Protein AF-A0A973Q3I8-F1 (afdb_monomer_lite)

Secondary structure (DSSP, 8-state):
-HHHHTTPPP-EES--HHHHHHHHHTTHHHHH-GGGEESSHHHHHHHHHHHHHH-

Structure (mmCIF, N/CA/C/O backbone):
data_AF-A0A973Q3I8-F1
#
_entry.id   AF-A0A973Q3I8-F1
#
loop_
_atom_site.group_PDB
_atom_site.id
_atom_site.type_symbol
_atom_site.label_atom_id
_atom_site.label_alt_id
_atom_site.label_comp_id
_atom_site.label_asym_id
_atom_site.label_entity_id
_atom_site.label_seq_id
_atom_site.pdbx_PDB_ins_code
_atom_site.Cartn_x
_atom_site.Cartn_y
_atom_site.Cartn_z
_atom_site.occupancy
_atom_site.B_iso_or_equiv
_atom_site.auth_seq_id
_atom_site.auth_comp_id
_atom_site.auth_asym_id
_atom_site.auth_atom_id
_atom_site.pdbx_PDB_model_num
ATOM 1 N N . ARG A 1 1 ? -2.856 -15.096 2.168 1.00 59.34 1 ARG A N 1
ATOM 2 C CA . ARG A 1 1 ? -4.219 -15.299 2.736 1.00 59.34 1 ARG A CA 1
ATOM 3 C C . ARG A 1 1 ? -4.292 -15.152 4.260 1.00 59.34 1 ARG A C 1
ATOM 5 O O . ARG A 1 1 ? -5.338 -14.753 4.753 1.00 59.34 1 ARG A O 1
ATOM 12 N N . GLU A 1 2 ? -3.228 -15.430 5.018 1.00 68.38 2 GLU A N 1
ATOM 13 C CA . GLU A 1 2 ? -3.271 -15.312 6.486 1.00 68.38 2 GLU A CA 1
ATOM 14 C C . GLU A 1 2 ? -3.412 -13.865 7.002 1.00 68.38 2 GLU A C 1
ATOM 16 O O . GLU A 1 2 ? -4.147 -13.628 7.957 1.00 68.38 2 GLU A O 1
ATOM 21 N N . LEU A 1 3 ? -2.801 -12.888 6.324 1.00 67.38 3 LEU A N 1
ATOM 22 C CA . LEU A 1 3 ? -2.892 -11.462 6.675 1.00 67.38 3 LEU A CA 1
ATOM 23 C C . LEU A 1 3 ? -4.312 -10.901 6.506 1.00 67.38 3 LEU A C 1
ATOM 25 O O . LEU A 1 3 ? -4.851 -10.285 7.424 1.00 67.38 3 LEU A O 1
ATOM 29 N N . THR A 1 4 ? -4.963 -11.208 5.381 1.00 67.75 4 THR A N 1
ATOM 30 C CA . THR A 1 4 ? -6.345 -10.792 5.097 1.00 67.75 4 THR A CA 1
ATOM 31 C C . THR A 1 4 ? -7.321 -11.329 6.142 1.00 67.75 4 THR A C 1
ATOM 33 O O . THR A 1 4 ? -8.223 -10.618 6.574 1.00 67.75 4 THR A O 1
ATOM 36 N N . ARG A 1 5 ? -7.110 -12.566 6.621 1.00 68.56 5 ARG A N 1
ATOM 37 C CA . ARG A 1 5 ? -7.949 -13.185 7.661 1.00 68.56 5 ARG A CA 1
ATOM 38 C C . ARG A 1 5 ? -7.860 -12.460 9.009 1.00 68.56 5 ARG A C 1
ATOM 40 O O . ARG A 1 5 ? -8.785 -12.551 9.806 1.00 68.56 5 ARG A O 1
ATOM 47 N N . ARG A 1 6 ? -6.764 -11.739 9.256 1.00 76.00 6 ARG A N 1
ATOM 48 C CA . ARG A 1 6 ? -6.537 -10.926 10.460 1.00 76.00 6 ARG A CA 1
ATOM 49 C C . ARG A 1 6 ? -6.936 -9.455 10.262 1.00 76.00 6 ARG A C 1
ATOM 51 O O . ARG A 1 6 ? -6.649 -8.634 11.124 1.00 76.00 6 ARG A O 1
ATOM 58 N N . GLY A 1 7 ? -7.565 -9.113 9.133 1.00 74.75 7 GLY A N 1
ATOM 59 C CA . GLY A 1 7 ? -7.950 -7.738 8.798 1.00 74.75 7 GLY A CA 1
ATOM 60 C C . GLY A 1 7 ? -6.779 -6.840 8.384 1.00 74.75 7 GLY A C 1
ATOM 61 O O . GLY A 1 7 ? -6.934 -5.621 8.329 1.00 74.75 7 GLY A O 1
ATOM 62 N N . VAL A 1 8 ? -5.610 -7.420 8.094 1.00 79.44 8 VAL A N 1
ATOM 63 C CA . VAL A 1 8 ? -4.425 -6.672 7.662 1.00 79.44 8 VAL A CA 1
ATOM 64 C C . VAL A 1 8 ? -4.476 -6.480 6.148 1.00 79.44 8 VAL A C 1
ATOM 66 O O . VAL A 1 8 ? -4.512 -7.453 5.392 1.00 79.44 8 VAL A O 1
ATOM 69 N N . VAL A 1 9 ? -4.460 -5.218 5.714 1.00 81.19 9 VAL A N 1
ATOM 70 C CA . VAL A 1 9 ? -4.333 -4.828 4.304 1.00 81.19 9 VAL A CA 1
ATOM 71 C C . VAL A 1 9 ? -2.847 -4.747 3.964 1.00 81.19 9 VAL A C 1
ATOM 73 O O . VAL A 1 9 ? -2.088 -4.075 4.660 1.00 81.19 9 VAL A O 1
ATOM 76 N N . PHE A 1 10 ? -2.426 -5.466 2.926 1.00 82.56 10 PHE A N 1
ATOM 77 C CA . PHE A 1 10 ? -1.032 -5.526 2.492 1.00 82.56 10 PHE A CA 1
ATOM 78 C C . PHE A 1 10 ? -0.833 -4.640 1.261 1.00 82.56 10 PHE A C 1
ATOM 80 O O . PHE A 1 10 ? -1.632 -4.706 0.335 1.00 82.56 10 PHE A O 1
ATOM 87 N N . ALA A 1 11 ? 0.226 -3.833 1.254 1.00 85.25 11 ALA A N 1
ATOM 88 C CA . ALA A 1 11 ? 0.602 -2.981 0.133 1.00 85.25 11 ALA A CA 1
ATOM 89 C C . ALA A 1 11 ? 2.100 -3.118 -0.142 1.00 85.25 11 ALA A C 1
ATOM 91 O O . ALA A 1 11 ? 2.894 -3.327 0.780 1.00 85.25 11 ALA A O 1
ATOM 92 N N . LEU A 1 12 ? 2.486 -2.987 -1.407 1.00 86.00 12 LEU A N 1
ATOM 93 C CA . LEU A 1 12 ? 3.868 -3.107 -1.859 1.00 86.00 12 LEU A CA 1
ATOM 94 C C . LEU A 1 12 ? 4.374 -1.755 -2.358 1.00 86.00 12 LEU A C 1
ATOM 96 O O . LEU A 1 12 ? 3.664 -1.037 -3.056 1.00 86.00 12 LEU A O 1
ATOM 100 N N . ALA A 1 13 ? 5.619 -1.417 -2.027 1.00 88.50 13 ALA A N 1
ATOM 101 C CA . ALA A 1 13 ? 6.285 -0.213 -2.509 1.00 88.50 13 ALA A CA 1
ATOM 102 C C . ALA A 1 13 ? 7.666 -0.556 -3.069 1.00 88.50 13 ALA A C 1
ATOM 104 O O . ALA A 1 13 ? 8.350 -1.416 -2.517 1.00 88.50 13 ALA A O 1
ATOM 105 N N . ARG A 1 14 ? 8.109 0.165 -4.113 1.00 83.12 14 ARG A N 1
ATOM 106 C CA . ARG A 1 14 ? 9.457 0.003 -4.706 1.00 83.12 14 ARG A CA 1
ATOM 107 C C . ARG A 1 14 ? 9.739 -1.430 -5.186 1.00 83.12 14 ARG A C 1
ATOM 109 O O . ARG A 1 14 ? 10.840 -1.950 -5.010 1.00 83.12 14 ARG A O 1
ATOM 116 N N . VAL A 1 15 ? 8.754 -2.049 -5.821 1.00 74.94 15 VAL A N 1
ATOM 117 C CA . VAL A 1 15 ? 8.913 -3.353 -6.470 1.00 74.94 15 VAL A CA 1
ATOM 118 C C . VAL A 1 15 ? 9.717 -3.150 -7.760 1.00 74.94 15 VAL A C 1
ATOM 120 O O . VAL A 1 15 ? 9.355 -2.314 -8.586 1.00 74.94 15 VAL A O 1
ATOM 123 N N . LYS A 1 16 ? 10.850 -3.849 -7.910 1.00 79.88 16 LYS A N 1
ATOM 124 C CA . LYS A 1 16 ? 11.560 -3.912 -9.202 1.00 79.88 16 LYS A CA 1
ATOM 125 C C . LYS A 1 16 ? 10.641 -4.577 -10.226 1.00 79.88 16 LYS A C 1
ATOM 127 O O . LYS A 1 16 ? 9.905 -5.470 -9.829 1.00 79.88 16 LYS A O 1
ATOM 132 N N . GLN A 1 17 ? 10.704 -4.183 -11.497 1.00 77.06 17 GLN A N 1
ATOM 133 C CA . GLN A 1 17 ? 9.815 -4.749 -12.522 1.00 77.06 17 GLN A CA 1
ATOM 134 C C . GLN A 1 17 ? 9.875 -6.277 -12.551 1.00 77.06 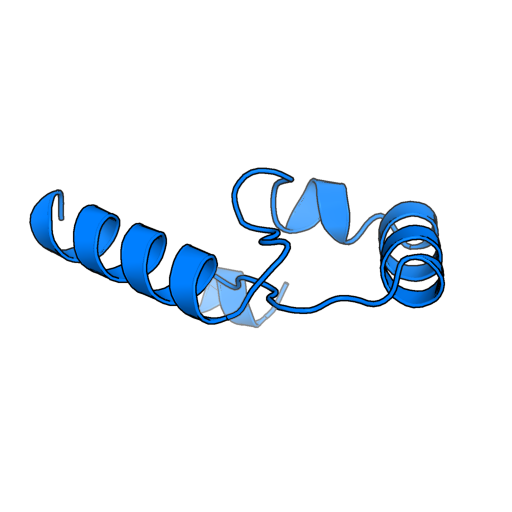17 GLN A C 1
ATOM 136 O O . GLN A 1 17 ? 8.827 -6.889 -12.441 1.00 77.06 17 GLN A O 1
ATOM 141 N N . ASP A 1 18 ? 11.070 -6.871 -12.475 1.00 80.88 18 ASP A N 1
ATOM 142 C CA . ASP A 1 18 ? 11.220 -8.332 -12.424 1.00 80.88 18 ASP A CA 1
ATOM 143 C C . ASP A 1 18 ? 10.445 -8.974 -11.258 1.00 80.88 18 ASP A C 1
ATOM 145 O O . ASP A 1 18 ? 9.796 -10.001 -11.412 1.00 80.88 18 ASP A O 1
ATOM 149 N N . LEU A 1 19 ? 10.450 -8.329 -10.084 1.00 81.06 19 LEU A N 1
ATOM 150 C CA . LEU A 1 19 ? 9.684 -8.803 -8.933 1.00 81.06 19 LEU A CA 1
ATOM 151 C C . LEU A 1 19 ? 8.179 -8.592 -9.138 1.00 81.06 19 LEU A C 1
ATOM 153 O O . LEU A 1 19 ? 7.391 -9.379 -8.635 1.00 81.06 19 LEU A O 1
ATOM 157 N N . LEU A 1 20 ? 7.756 -7.537 -9.836 1.00 79.75 20 LEU A N 1
ATOM 158 C CA . LEU A 1 20 ? 6.343 -7.340 -10.155 1.00 79.75 20 LEU A CA 1
ATOM 159 C C . LEU A 1 20 ? 5.859 -8.429 -11.113 1.00 79.75 20 LEU A C 1
ATOM 161 O O . LEU A 1 20 ? 4.810 -9.010 -10.856 1.00 79.75 20 LEU A O 1
ATOM 165 N N . ASP A 1 21 ? 6.653 -8.738 -12.136 1.00 84.00 21 ASP A N 1
ATOM 166 C CA . ASP A 1 21 ? 6.369 -9.780 -13.120 1.00 84.00 21 ASP A CA 1
ATOM 167 C C . ASP A 1 21 ? 6.263 -11.159 -12.446 1.00 84.00 21 ASP A C 1
ATOM 169 O O . ASP A 1 21 ? 5.304 -11.895 -12.685 1.00 84.00 21 ASP A O 1
ATOM 173 N N . ASP A 1 22 ? 7.174 -11.482 -11.518 1.00 83.62 22 ASP A N 1
ATOM 174 C CA . ASP A 1 22 ? 7.098 -12.704 -10.705 1.00 83.62 22 ASP A CA 1
ATOM 175 C C . ASP A 1 22 ? 5.824 -12.750 -9.840 1.00 83.62 22 ASP A C 1
ATOM 177 O O . ASP A 1 22 ? 5.183 -13.796 -9.696 1.00 83.62 22 ASP A O 1
ATOM 181 N N . LEU A 1 23 ? 5.432 -11.617 -9.247 1.00 82.12 23 LEU A N 1
ATOM 182 C CA . LEU A 1 23 ? 4.242 -11.529 -8.397 1.00 82.12 23 LEU A CA 1
ATOM 183 C C . LEU A 1 23 ? 2.938 -11.589 -9.208 1.00 82.12 23 LEU A C 1
ATOM 185 O O . LEU A 1 23 ? 1.954 -12.139 -8.706 1.00 82.12 23 LEU A O 1
ATOM 189 N N . GLU A 1 24 ? 2.915 -11.046 -10.428 1.00 83.31 24 GLU A N 1
ATOM 190 C CA . GLU A 1 24 ? 1.806 -11.194 -11.381 1.00 83.31 24 GLU A CA 1
ATOM 191 C C . GLU A 1 24 ? 1.702 -12.641 -11.869 1.00 83.31 24 GLU A C 1
ATOM 193 O O . GLU A 1 24 ? 0.623 -13.227 -11.818 1.00 83.31 24 GLU A O 1
ATOM 198 N N . ALA A 1 25 ? 2.821 -13.269 -12.245 1.00 84.12 25 ALA A N 1
ATOM 199 C CA . ALA A 1 25 ? 2.852 -14.673 -12.659 1.00 84.12 25 ALA A CA 1
ATOM 200 C C . ALA A 1 25 ? 2.382 -15.624 -11.544 1.00 84.12 25 ALA A C 1
ATOM 202 O O . ALA A 1 25 ? 1.731 -16.637 -11.808 1.00 84.12 25 ALA A O 1
ATOM 203 N N . TYR A 1 26 ? 2.672 -15.282 -10.287 1.00 82.44 26 TYR A N 1
ATOM 204 C CA . TYR A 1 26 ? 2.191 -16.011 -9.114 1.00 82.44 26 TYR A CA 1
ATOM 205 C C . TYR A 1 26 ? 0.718 -15.709 -8.759 1.00 82.44 26 TYR A C 1
ATOM 207 O O . TYR A 1 26 ? 0.135 -16.381 -7.904 1.00 82.44 26 TYR A O 1
ATOM 215 N N . GLY A 1 27 ? 0.090 -14.707 -9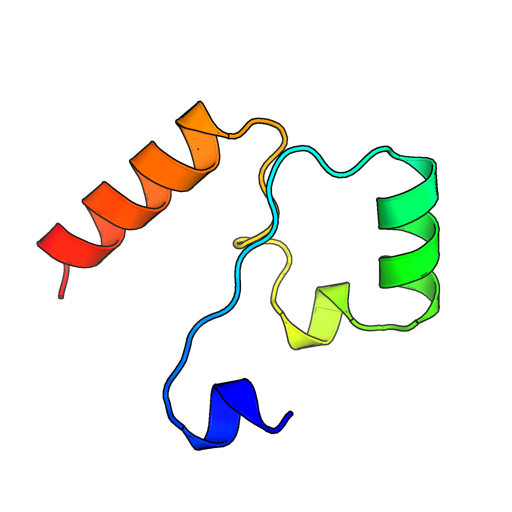.384 1.00 81.00 27 GLY A N 1
ATOM 216 C CA . GLY A 1 27 ? -1.286 -14.284 -9.101 1.00 81.00 27 GLY A CA 1
ATOM 217 C C . GLY A 1 27 ? -1.450 -13.525 -7.777 1.00 81.00 27 GLY A C 1
ATOM 218 O O . GLY A 1 27 ? -2.555 -13.423 -7.230 1.00 81.00 27 GLY A O 1
ATOM 219 N N . LEU A 1 28 ? -0.349 -13.029 -7.194 1.00 77.56 28 LEU A N 1
ATOM 220 C CA . LEU A 1 28 ? -0.396 -12.266 -5.945 1.00 77.56 28 LEU A CA 1
ATOM 221 C C . LEU A 1 28 ? -0.973 -10.871 -6.174 1.00 77.56 28 LEU A C 1
ATOM 223 O O . LEU A 1 28 ? -1.665 -10.348 -5.302 1.00 77.56 28 LEU A O 1
ATOM 227 N N . VAL A 1 29 ? -0.702 -10.280 -7.335 1.00 78.81 29 VAL A N 1
ATOM 228 C CA . VAL A 1 29 ? -1.153 -8.932 -7.693 1.00 78.81 29 VAL A CA 1
ATOM 229 C C . VAL A 1 29 ? -2.678 -8.848 -7.738 1.00 78.81 29 VAL A C 1
ATOM 231 O O . VAL A 1 29 ? -3.259 -7.909 -7.199 1.00 78.81 29 VAL A O 1
ATOM 234 N N . GLU A 1 30 ? -3.343 -9.869 -8.269 1.00 77.06 30 GLU A N 1
ATOM 235 C CA . GLU A 1 30 ? -4.800 -9.994 -8.285 1.00 77.06 30 GLU A CA 1
ATOM 236 C C . GLU A 1 30 ? -5.358 -10.237 -6.878 1.00 77.06 30 GLU A C 1
ATOM 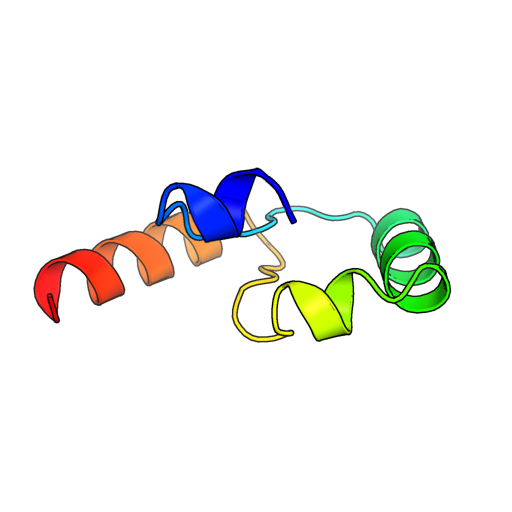238 O O . GLU A 1 30 ? -6.422 -9.728 -6.532 1.00 77.06 30 GLU A O 1
ATOM 243 N N . SER A 1 31 ? -4.632 -10.983 -6.036 1.00 78.31 31 SER A N 1
ATOM 244 C CA . SER A 1 31 ? -5.046 -11.247 -4.653 1.00 78.31 31 SER A CA 1
ATOM 245 C C . SER A 1 31 ? -4.866 -10.046 -3.720 1.00 78.31 31 SER A C 1
ATOM 247 O O . SER A 1 31 ? -5.567 -9.973 -2.709 1.00 78.31 31 SER A O 1
ATOM 249 N N . VAL A 1 32 ? -3.889 -9.177 -3.984 1.00 77.75 32 VAL A N 1
ATOM 250 C CA . VAL A 1 32 ? -3.603 -7.968 -3.195 1.00 77.75 32 VAL A CA 1
ATOM 251 C C . VAL A 1 32 ? -4.403 -6.776 -3.725 1.00 77.75 32 VAL A C 1
ATOM 253 O O . VAL A 1 32 ? -4.829 -5.936 -2.941 1.00 77.75 32 VAL A O 1
ATOM 256 N N . GLY A 1 33 ? -4.670 -6.742 -5.029 1.00 81.94 33 GLY A N 1
ATOM 257 C CA . GLY A 1 33 ? -5.272 -5.612 -5.719 1.00 81.94 33 GLY A CA 1
ATOM 258 C C . GLY A 1 33 ? -4.192 -4.677 -6.255 1.00 81.94 33 GLY A C 1
ATOM 259 O O . GLY A 1 33 ? -3.338 -4.188 -5.514 1.00 81.94 33 GLY A O 1
ATOM 260 N N . ARG A 1 34 ? -4.252 -4.396 -7.561 1.00 81.19 34 ARG A N 1
ATOM 261 C CA . ARG A 1 34 ? -3.287 -3.527 -8.263 1.00 81.19 34 ARG A CA 1
ATOM 262 C C . ARG A 1 34 ? -3.192 -2.123 -7.663 1.00 81.19 34 ARG A C 1
ATOM 264 O O . ARG A 1 34 ? -2.144 -1.496 -7.728 1.00 81.19 34 ARG A O 1
ATOM 271 N N . GLU A 1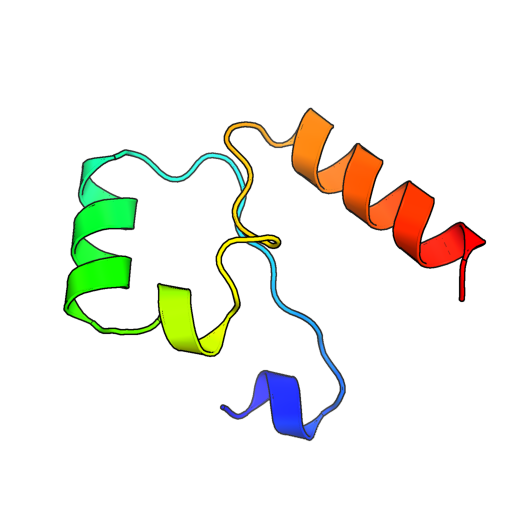 35 ? -4.262 -1.659 -7.027 1.00 82.31 35 GLU A N 1
ATOM 272 C CA . GLU A 1 35 ? -4.360 -0.343 -6.387 1.00 82.31 35 GLU A CA 1
ATOM 273 C C . GLU A 1 35 ? -3.475 -0.201 -5.135 1.00 82.31 35 GLU A C 1
ATOM 275 O O . GLU A 1 35 ? -3.243 0.909 -4.662 1.00 82.31 35 GLU A O 1
ATOM 280 N N . LEU A 1 36 ? -2.961 -1.316 -4.601 1.00 86.25 36 LEU A N 1
ATOM 281 C CA . LEU A 1 36 ? -2.075 -1.360 -3.434 1.00 86.25 36 LEU A CA 1
ATOM 282 C C . LEU A 1 36 ? -0.606 -1.616 -3.804 1.00 86.25 36 LEU A C 1
ATOM 284 O O . LEU A 1 36 ? 0.215 -1.940 -2.940 1.00 86.25 36 LEU A O 1
ATOM 288 N N . ILE A 1 37 ? -0.264 -1.469 -5.085 1.00 87.00 37 ILE A N 1
ATOM 289 C CA . ILE A 1 37 ? 1.100 -1.586 -5.593 1.00 87.00 37 ILE A CA 1
ATOM 290 C C . ILE A 1 37 ? 1.575 -0.203 -6.013 1.00 87.00 37 ILE A C 1
ATOM 292 O O . ILE A 1 37 ? 1.058 0.403 -6.948 1.00 87.00 37 ILE A O 1
ATOM 296 N N . PHE A 1 38 ? 2.588 0.297 -5.315 1.00 87.69 38 PHE A N 1
ATOM 297 C CA . PHE A 1 38 ? 3.065 1.659 -5.478 1.00 87.69 38 PHE A CA 1
ATOM 298 C C . PHE A 1 38 ? 4.490 1.695 -6.046 1.00 87.69 38 PHE A C 1
ATOM 300 O O . PHE A 1 38 ? 5.378 0.962 -5.588 1.00 87.69 38 PHE A O 1
ATOM 307 N N . PRO A 1 39 ? 4.767 2.607 -6.995 1.00 83.94 39 PRO A N 1
ATOM 308 C CA . PRO A 1 39 ? 6.078 2.702 -7.634 1.00 83.94 39 PRO A CA 1
ATOM 309 C C . PRO A 1 39 ? 7.162 3.182 -6.661 1.00 83.9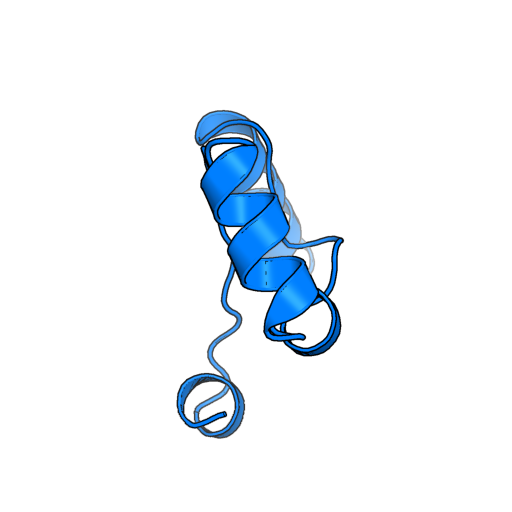4 39 PRO A C 1
ATOM 311 O O . PRO A 1 39 ? 8.341 2.851 -6.801 1.00 83.94 39 PRO A O 1
ATOM 314 N N . THR A 1 40 ? 6.786 3.964 -5.644 1.00 87.88 40 THR A N 1
ATOM 315 C CA . THR A 1 40 ? 7.727 4.540 -4.682 1.00 87.88 40 THR A CA 1
ATOM 316 C C . THR A 1 40 ? 7.206 4.443 -3.251 1.00 87.88 40 THR A C 1
ATOM 318 O O . THR A 1 40 ? 6.005 4.396 -3.003 1.00 87.88 40 THR A O 1
ATOM 321 N N . LEU A 1 41 ? 8.115 4.448 -2.275 1.00 88.69 41 LEU A N 1
ATOM 322 C CA . LEU A 1 41 ? 7.723 4.437 -0.865 1.00 88.69 41 LEU A CA 1
ATOM 323 C C . LEU A 1 41 ? 6.928 5.694 -0.452 1.00 88.69 41 LEU A C 1
ATOM 325 O O . LEU A 1 41 ? 5.911 5.538 0.220 1.00 88.69 41 LEU A O 1
ATOM 329 N N . PRO A 1 42 ? 7.296 6.924 -0.873 1.00 91.94 42 PRO A N 1
ATOM 330 C CA . PRO A 1 42 ? 6.514 8.111 -0.530 1.00 91.94 42 PRO A CA 1
ATOM 331 C C . PRO A 1 42 ? 5.072 8.064 -1.047 1.00 91.94 42 PRO A C 1
ATOM 333 O O . PRO A 1 42 ? 4.167 8.504 -0.342 1.00 91.94 42 PRO A O 1
ATOM 336 N N . THR A 1 43 ? 4.842 7.497 -2.239 1.00 91.00 43 THR A N 1
ATOM 337 C CA . THR A 1 43 ? 3.483 7.354 -2.793 1.00 91.00 43 THR A CA 1
ATOM 338 C C . THR A 1 43 ? 2.651 6.347 -1.999 1.00 91.00 43 THR A C 1
ATOM 340 O O . THR A 1 43 ? 1.510 6.655 -1.660 1.00 91.00 43 THR A O 1
ATOM 343 N N . ALA A 1 44 ? 3.240 5.222 -1.582 1.00 91.81 44 ALA A N 1
ATOM 344 C CA . ALA A 1 44 ? 2.575 4.268 -0.690 1.00 91.81 44 ALA A CA 1
ATOM 345 C C . ALA A 1 44 ? 2.186 4.895 0.660 1.00 91.81 44 ALA A C 1
ATOM 347 O O . ALA A 1 44 ? 1.068 4.720 1.141 1.00 91.81 44 ALA A O 1
ATOM 348 N N . VAL A 1 45 ? 3.093 5.667 1.269 1.00 92.94 45 VAL A N 1
ATOM 349 C CA . VAL A 1 45 ? 2.832 6.339 2.553 1.00 92.94 45 VAL A CA 1
ATOM 350 C C . VAL A 1 45 ? 1.741 7.405 2.413 1.00 92.94 45 VAL A C 1
ATOM 352 O O . VAL A 1 45 ? 0.911 7.546 3.311 1.00 92.94 45 VAL A O 1
ATOM 355 N N . ALA A 1 46 ? 1.717 8.150 1.305 1.00 93.31 46 ALA A N 1
ATOM 356 C CA . ALA A 1 46 ? 0.663 9.125 1.032 1.00 93.31 46 ALA A CA 1
ATOM 357 C C . ALA A 1 46 ? -0.713 8.453 0.900 1.00 93.31 46 ALA A C 1
ATOM 359 O O . ALA A 1 46 ? -1.656 8.889 1.560 1.00 93.31 46 ALA A O 1
ATOM 360 N N . ALA A 1 47 ? -0.806 7.359 0.136 1.00 90.56 47 ALA A N 1
ATOM 361 C CA . ALA A 1 47 ? -2.036 6.582 -0.011 1.00 90.56 47 ALA A CA 1
ATOM 362 C C . ALA A 1 47 ? -2.518 5.998 1.328 1.00 90.56 47 ALA A C 1
ATOM 364 O O . ALA A 1 47 ? -3.696 6.105 1.662 1.00 90.56 47 ALA A O 1
ATOM 365 N N . TYR A 1 48 ? -1.604 5.461 2.145 1.00 90.19 48 TYR A N 1
ATOM 366 C CA . TYR A 1 48 ? -1.933 4.979 3.491 1.00 90.19 48 TYR A CA 1
ATOM 367 C C . TYR A 1 48 ? -2.494 6.093 4.385 1.00 90.19 48 TYR A C 1
ATOM 369 O O . TYR A 1 48 ? -3.502 5.906 5.064 1.00 90.19 48 TYR A O 1
ATOM 377 N N . ARG A 1 49 ? -1.867 7.276 4.370 1.00 93.75 49 ARG A N 1
ATOM 378 C CA . ARG A 1 49 ? -2.331 8.434 5.149 1.00 93.75 49 ARG A CA 1
ATOM 379 C C . ARG A 1 49 ? -3.715 8.906 4.718 1.00 93.75 49 ARG A C 1
ATOM 381 O O . ARG A 1 49 ? -4.485 9.309 5.583 1.00 93.75 49 ARG A O 1
ATOM 388 N N . GLU A 1 50 ? -4.010 8.887 3.421 1.00 92.88 50 GLU A N 1
ATOM 389 C CA . GLU A 1 50 ? -5.340 9.218 2.900 1.00 92.88 50 GLU A CA 1
ATOM 390 C C . GLU A 1 50 ? -6.382 8.215 3.396 1.00 92.88 50 GLU A C 1
ATOM 392 O O . GLU A 1 50 ? -7.377 8.596 4.007 1.00 92.88 50 GLU A O 1
ATOM 397 N N . TRP A 1 51 ? -6.087 6.925 3.247 1.00 90.19 51 TRP A N 1
ATOM 398 C CA . TRP A 1 51 ? -6.958 5.846 3.697 1.00 90.19 51 TRP A CA 1
ATOM 399 C C . TRP A 1 51 ? -7.268 5.911 5.199 1.00 90.19 51 TRP A C 1
ATOM 401 O O . TRP A 1 51 ? -8.416 5.722 5.597 1.00 90.19 51 TRP A O 1
ATOM 411 N N . CYS A 1 52 ? -6.275 6.245 6.033 1.00 89.06 52 CYS A N 1
ATOM 412 C CA . CYS A 1 52 ? -6.467 6.463 7.469 1.00 89.06 52 CYS A CA 1
ATOM 413 C C . CYS A 1 52 ? -7.374 7.652 7.805 1.00 89.06 52 CYS A C 1
ATOM 415 O O . CYS A 1 52 ? -7.926 7.667 8.897 1.00 89.06 52 CYS A O 1
ATOM 417 N N . ARG A 1 53 ? -7.498 8.656 6.928 1.00 91.75 53 ARG A N 1
ATOM 418 C CA . ARG A 1 53 ? -8.414 9.790 7.142 1.00 91.75 53 ARG A CA 1
ATOM 419 C C . ARG A 1 53 ? -9.843 9.471 6.720 1.00 91.75 53 ARG A C 1
ATOM 421 O O . ARG A 1 53 ? -10.773 10.049 7.266 1.00 91.75 53 ARG A O 1
ATOM 428 N N . THR A 1 54 ? -10.008 8.591 5.735 1.00 85.12 54 THR A N 1
ATOM 429 C CA . THR A 1 54 ? -11.320 8.150 5.234 1.00 85.12 54 THR A CA 1
ATOM 430 C C . THR A 1 54 ? -11.938 7.001 6.038 1.00 85.12 54 THR A C 1
ATOM 432 O O . THR A 1 54 ? -13.067 6.607 5.757 1.00 85.12 54 THR A O 1
ATOM 435 N N . ARG A 1 55 ? -11.192 6.442 6.997 1.00 68.00 55 ARG A N 1
ATOM 436 C CA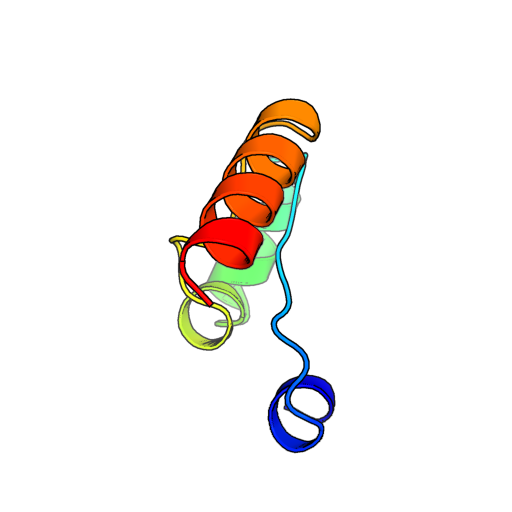 . ARG A 1 55 ? -11.632 5.395 7.926 1.00 68.00 55 ARG A CA 1
ATOM 437 C C . ARG A 1 55 ? -12.021 5.987 9.270 1.00 68.00 55 ARG A C 1
ATOM 439 O O . ARG A 1 55 ? -12.960 5.421 9.866 1.00 68.00 55 ARG A O 1
#

Radius of gyration: 11.89 Å; chains: 1; bounding box: 23×26×24 Å

pLDDT: mean 82.39, std 7.55, range [59.34, 93.75]

Sequence (55 aa):
RELTRRGVVFALARVKQDLLDDLEAYGLVESVGRELIFPTLPTAVAAYREWCRTR

Foldseek 3Di:
DVCVVVVHQDAAECQDVVNVVVCVVVVVCVVNDVVRYYDHPVVNVVVVVVVVVVD